Protein AF-A0A7W6JW46-F1 (afdb_monomer_lite)

Radius of gyration: 15.51 Å; chains: 1; bounding box: 46×37×37 Å

Sequence (138 aa):
MLVSMLMAMSGVAVADKTQLPVVSGYAKCVTTHLGALPDAPDDRQIPLHDASVACRGMSETSYAEGKLTLNGKRFPKAWWKEVRTLIDLADVELAREVMDAPGNVKAFDVKWELPDGTLVAVGDRYVPGTIRVRVVAA

Foldseek 3Di:
DDDDPPVPPAFFQDADPLLQLLLQQLLQQLQVQQFAAAQALVRSVVSSVVSNVVSVVVSVVCLVVQVRDDPPHRDDPVVVVSSVVRNVSLSVLSSVQSSPDHRGQRGWFWWWQDPVRDTDHRPDDDDRGGTGTHIDRD

Organism: NCBI:txid1268553

Structure (mmCIF, N/CA/C/O backbone):
data_AF-A0A7W6JW46-F1
#
_entry.id   AF-A0A7W6JW46-F1
#
loop_
_atom_site.group_PDB
_atom_site.id
_atom_site.type_symbol
_atom_site.label_atom_id
_atom_site.label_alt_id
_atom_site.label_comp_id
_atom_site.label_asym_id
_atom_site.label_entity_id
_atom_site.label_seq_id
_atom_site.pdbx_PDB_ins_code
_atom_site.Cartn_x
_atom_site.Cartn_y
_atom_site.Cartn_z
_atom_site.occupancy
_atom_site.B_iso_or_equiv
_atom_site.auth_seq_id
_atom_site.auth_comp_id
_atom_site.auth_asym_id
_atom_site.auth_atom_id
_atom_site.pdbx_PDB_model_num
ATOM 1 N N . MET A 1 1 ? 26.391 -23.955 11.944 1.00 38.47 1 MET A N 1
ATOM 2 C CA . MET A 1 1 ? 25.795 -22.606 12.008 1.00 38.47 1 MET A CA 1
ATOM 3 C C . MET A 1 1 ? 24.287 -22.771 11.987 1.00 38.47 1 MET A C 1
ATOM 5 O O . MET A 1 1 ? 23.735 -23.120 10.957 1.00 38.47 1 MET A O 1
ATOM 9 N N . LEU A 1 2 ? 23.655 -22.643 13.150 1.00 48.25 2 LEU A N 1
ATOM 10 C CA . LEU A 1 2 ? 22.204 -22.644 13.322 1.00 48.25 2 LEU A CA 1
ATOM 11 C C . LEU A 1 2 ? 21.801 -21.189 13.541 1.00 48.25 2 LEU A C 1
ATOM 13 O O . LEU A 1 2 ? 22.043 -20.658 14.620 1.00 48.25 2 LEU A O 1
ATOM 17 N N . VAL A 1 3 ? 21.235 -20.546 12.521 1.00 41.41 3 VAL A N 1
ATOM 18 C CA . VAL A 1 3 ? 20.478 -19.303 12.693 1.00 41.41 3 VAL A CA 1
ATOM 19 C C . VAL A 1 3 ? 19.199 -19.426 11.874 1.00 41.41 3 VAL A C 1
ATOM 21 O O . VAL A 1 3 ? 19.191 -19.291 10.657 1.00 41.41 3 VAL A O 1
ATOM 24 N N . SER A 1 4 ? 18.150 -19.756 12.622 1.00 35.66 4 SER A N 1
ATOM 25 C CA . SER A 1 4 ? 16.757 -19.363 12.448 1.00 35.66 4 SER A CA 1
ATOM 26 C C . SER A 1 4 ? 16.095 -19.627 11.097 1.00 35.66 4 SER A C 1
ATOM 28 O O . SER A 1 4 ? 15.977 -18.754 10.243 1.00 35.66 4 SER A O 1
ATOM 30 N N . MET A 1 5 ? 15.467 -20.803 11.028 1.00 34.06 5 MET A N 1
ATOM 31 C CA . MET A 1 5 ? 14.097 -20.927 10.530 1.00 34.06 5 MET A CA 1
ATOM 32 C C . MET A 1 5 ? 13.200 -19.879 11.222 1.00 34.06 5 MET A C 1
ATOM 34 O O . MET A 1 5 ? 12.521 -20.180 12.201 1.00 34.06 5 MET A O 1
ATOM 38 N N . LEU A 1 6 ? 13.178 -18.639 10.731 1.00 37.97 6 LEU A N 1
ATOM 39 C CA . LEU A 1 6 ? 11.917 -17.911 10.703 1.00 37.97 6 LEU A CA 1
ATOM 40 C C . LEU A 1 6 ? 11.144 -18.572 9.571 1.00 37.97 6 LEU A C 1
ATOM 42 O O . LEU A 1 6 ? 11.460 -18.368 8.400 1.00 37.97 6 LEU A O 1
ATOM 46 N N . MET A 1 7 ? 10.168 -19.412 9.910 1.00 37.00 7 MET A N 1
ATOM 47 C CA . MET A 1 7 ? 9.098 -19.677 8.961 1.00 37.00 7 MET A CA 1
ATOM 48 C C . MET A 1 7 ? 8.536 -18.310 8.587 1.00 37.00 7 MET A C 1
ATOM 50 O O . MET A 1 7 ? 7.912 -17.648 9.415 1.00 37.00 7 MET A O 1
ATOM 54 N N . ALA A 1 8 ? 8.864 -17.862 7.378 1.00 45.03 8 ALA A N 1
ATOM 55 C CA . ALA A 1 8 ? 8.277 -16.699 6.759 1.00 45.03 8 ALA A CA 1
ATOM 56 C C . ALA A 1 8 ? 6.770 -16.945 6.750 1.00 45.03 8 ALA A C 1
ATOM 58 O O . ALA A 1 8 ? 6.259 -17.695 5.916 1.00 45.03 8 ALA A O 1
ATOM 59 N N . MET A 1 9 ? 6.058 -16.379 7.726 1.00 52.56 9 MET A N 1
ATOM 60 C CA . MET A 1 9 ? 4.621 -16.211 7.608 1.00 52.56 9 MET A CA 1
ATOM 61 C C . MET A 1 9 ? 4.423 -15.199 6.489 1.00 52.56 9 MET A C 1
ATOM 63 O O . MET A 1 9 ? 4.376 -13.999 6.713 1.00 52.56 9 MET A O 1
ATOM 67 N N . SER A 1 10 ? 4.436 -15.706 5.263 1.00 67.62 10 SER A N 1
ATOM 68 C CA . SER A 1 10 ? 4.138 -14.950 4.061 1.00 67.62 10 SER A CA 1
ATOM 69 C C . SER A 1 10 ? 2.675 -14.526 4.110 1.00 67.62 10 SER A C 1
ATOM 71 O O . SER A 1 10 ? 1.801 -15.376 4.321 1.00 67.62 10 SER A O 1
ATOM 73 N N . GLY A 1 11 ? 2.418 -13.255 3.855 1.00 74.44 11 GLY A N 1
ATOM 74 C CA . GLY A 1 11 ? 1.091 -12.671 3.816 1.00 74.44 11 GLY A CA 1
ATOM 75 C C . GLY A 1 11 ? 0.731 -11.834 5.042 1.00 74.44 11 GLY A C 1
ATOM 76 O O . GLY A 1 11 ? 1.344 -11.874 6.104 1.00 74.44 11 GLY A O 1
ATOM 77 N N . VAL A 1 12 ? -0.315 -11.048 4.856 1.00 82.75 12 VAL A N 1
ATOM 78 C CA . VAL A 1 12 ? -0.872 -10.066 5.771 1.00 82.75 12 VAL A CA 1
ATOM 79 C C . VAL A 1 12 ? -2.092 -10.687 6.446 1.00 82.75 12 VAL A C 1
ATOM 81 O O . VAL A 1 12 ? -3.088 -10.990 5.792 1.00 82.75 12 VAL A O 1
ATOM 84 N N . ALA A 1 13 ? -2.032 -10.902 7.759 1.00 82.31 13 ALA A N 1
ATOM 85 C CA . ALA A 1 13 ? -3.182 -11.377 8.523 1.00 82.31 13 ALA A CA 1
ATOM 86 C C . ALA A 1 13 ? -4.140 -10.216 8.789 1.00 82.31 13 ALA A C 1
ATOM 88 O O . ALA A 1 13 ? -3.855 -9.355 9.618 1.00 82.31 13 ALA A O 1
ATOM 89 N N . VAL A 1 14 ? -5.280 -10.193 8.101 1.00 77.81 14 VAL A N 1
ATOM 90 C CA . VAL A 1 14 ? -6.306 -9.171 8.327 1.00 77.81 14 VAL A CA 1
ATOM 91 C C . VAL A 1 14 ? -7.390 -9.773 9.207 1.00 77.81 14 VAL A C 1
ATOM 93 O O . VAL A 1 14 ? -7.909 -10.845 8.904 1.00 77.81 14 VAL A O 1
ATOM 96 N N . ALA A 1 15 ? -7.688 -9.108 10.325 1.00 73.69 15 ALA A N 1
ATOM 97 C CA . ALA A 1 15 ? -8.698 -9.551 11.287 1.00 73.69 15 ALA A CA 1
ATOM 98 C C . ALA A 1 15 ? -10.017 -8.780 11.122 1.00 73.69 15 ALA A C 1
ATOM 100 O O . ALA A 1 15 ? -11.098 -9.363 11.234 1.00 73.69 15 ALA A O 1
ATOM 101 N N . ASP A 1 16 ? -9.940 -7.489 10.787 1.00 81.75 16 ASP A N 1
ATOM 102 C CA . ASP A 1 16 ? -11.096 -6.614 10.608 1.00 81.75 16 ASP A CA 1
ATOM 103 C C . ASP A 1 16 ? -11.235 -6.170 9.144 1.00 81.75 16 ASP A C 1
ATOM 105 O O . ASP A 1 16 ? -10.369 -5.511 8.566 1.00 81.75 16 ASP A O 1
ATOM 109 N N . LYS A 1 17 ? -12.393 -6.474 8.548 1.00 80.12 17 LYS A N 1
ATOM 110 C CA . LYS A 1 17 ? -12.727 -6.117 7.162 1.00 80.12 17 LYS A CA 1
ATOM 111 C C . LYS A 1 17 ? -12.651 -4.617 6.873 1.00 80.12 17 LYS A C 1
ATOM 113 O O . LYS A 1 17 ? -12.516 -4.235 5.717 1.00 80.12 17 LYS A O 1
ATOM 118 N N . THR A 1 18 ? -12.785 -3.761 7.886 1.00 84.81 18 THR A N 1
ATOM 119 C CA . THR A 1 18 ? -12.706 -2.304 7.711 1.00 84.81 18 THR A CA 1
ATOM 120 C C . THR A 1 18 ? -11.282 -1.827 7.430 1.00 84.81 18 THR A C 1
ATOM 122 O O . THR A 1 18 ? -11.104 -0.742 6.882 1.00 84.81 18 THR A O 1
ATOM 125 N N . GLN A 1 19 ? -10.274 -2.643 7.751 1.00 87.25 19 GLN A N 1
ATOM 126 C CA . GLN A 1 19 ? -8.859 -2.362 7.505 1.00 87.25 19 GLN A CA 1
ATOM 127 C C . GLN A 1 19 ? -8.496 -2.605 6.034 1.00 87.25 19 GLN A C 1
ATOM 129 O O . GLN A 1 19 ? -7.669 -1.886 5.471 1.00 87.25 19 GLN A O 1
ATOM 134 N N . LEU A 1 20 ? -9.159 -3.573 5.387 1.00 83.00 20 LEU A N 1
ATOM 135 C CA . LEU A 1 20 ? -8.858 -3.980 4.014 1.00 83.00 20 LEU A CA 1
ATOM 136 C C . LEU A 1 20 ? -8.870 -2.837 2.999 1.00 83.00 20 LEU A C 1
ATOM 138 O O . LEU A 1 20 ? -7.909 -2.757 2.236 1.00 83.00 20 LEU A O 1
ATOM 142 N N . PRO A 1 21 ? -9.886 -1.953 2.935 1.00 85.31 21 PRO A N 1
ATOM 143 C CA . PRO A 1 21 ? -9.893 -0.883 1.944 1.00 85.31 21 PRO A CA 1
ATOM 144 C C . PRO A 1 21 ? -8.692 0.055 2.081 1.00 85.31 21 PRO A C 1
ATOM 146 O O . PRO A 1 21 ? -8.177 0.531 1.075 1.00 85.31 21 PRO A O 1
ATOM 149 N N . VAL A 1 22 ? -8.214 0.284 3.309 1.00 89.38 22 VAL A N 1
ATOM 150 C CA . VAL A 1 22 ? -7.054 1.146 3.557 1.00 89.38 22 VAL A CA 1
ATOM 151 C C . VAL A 1 22 ? -5.769 0.464 3.106 1.00 89.38 22 VAL A C 1
ATOM 153 O O . VAL A 1 22 ? -5.017 1.046 2.332 1.00 89.38 22 VAL A O 1
ATOM 156 N N . VAL A 1 23 ? -5.544 -0.784 3.523 1.00 89.69 23 VAL A N 1
ATOM 157 C CA . VAL A 1 23 ? -4.342 -1.548 3.142 1.00 89.69 23 VAL A CA 1
ATOM 158 C C . VAL A 1 23 ? -4.313 -1.805 1.629 1.00 89.69 23 VAL A C 1
ATOM 160 O O . VAL A 1 23 ? -3.272 -1.704 0.986 1.00 89.69 23 VAL A O 1
ATOM 163 N N . SER A 1 24 ? -5.469 -2.068 1.024 1.00 87.31 24 SER A N 1
ATOM 164 C CA . SER A 1 24 ? -5.573 -2.264 -0.423 1.00 87.31 24 SER A CA 1
ATOM 165 C C . SER A 1 24 ? -5.368 -0.964 -1.200 1.00 87.31 24 SER A C 1
ATOM 167 O O . SER A 1 24 ? -4.711 -0.959 -2.239 1.00 87.31 24 SER A O 1
ATOM 169 N N . GLY A 1 25 ? -5.915 0.148 -0.696 1.00 89.62 25 GLY A N 1
ATOM 170 C CA . GLY A 1 25 ? -5.691 1.478 -1.258 1.00 89.62 25 GLY A CA 1
ATOM 171 C C . GLY A 1 25 ? -4.222 1.886 -1.184 1.00 89.62 25 GLY A C 1
ATOM 172 O O . GLY A 1 25 ? -3.693 2.428 -2.152 1.00 89.62 25 GLY A O 1
ATOM 173 N N . TYR A 1 26 ? -3.549 1.546 -0.084 1.00 93.00 26 TYR A N 1
ATOM 174 C CA . TYR A 1 26 ? -2.108 1.700 0.070 1.00 93.00 26 TYR A CA 1
ATOM 175 C C . TYR A 1 26 ? -1.335 0.935 -1.015 1.00 93.00 26 TYR A C 1
ATOM 177 O O . TYR A 1 26 ? -0.601 1.548 -1.788 1.00 93.00 26 TYR A O 1
ATOM 185 N N . ALA A 1 27 ? -1.559 -0.376 -1.144 1.00 90.81 27 ALA A N 1
ATOM 186 C CA . ALA A 1 27 ? -0.864 -1.198 -2.135 1.00 90.81 27 ALA A CA 1
ATOM 187 C C . ALA A 1 27 ? -1.111 -0.724 -3.579 1.00 90.81 27 ALA A C 1
ATOM 189 O O . ALA A 1 27 ? -0.191 -0.676 -4.401 1.00 90.81 27 ALA A O 1
ATOM 190 N N . LYS A 1 28 ? -2.349 -0.311 -3.885 1.00 89.62 28 LYS A N 1
ATOM 191 C CA . LYS A 1 28 ? -2.697 0.277 -5.184 1.00 89.62 28 LYS A CA 1
ATOM 192 C C . LYS A 1 28 ? -1.991 1.612 -5.423 1.00 89.62 28 LYS A C 1
ATOM 194 O O . LYS A 1 28 ? -1.541 1.867 -6.536 1.00 89.62 28 LYS A O 1
ATOM 199 N N . CYS A 1 29 ? -1.879 2.461 -4.402 1.00 93.62 29 CYS A N 1
ATOM 200 C CA . CYS A 1 29 ? -1.128 3.710 -4.495 1.00 93.62 29 CYS A CA 1
ATOM 201 C C . CYS A 1 29 ? 0.338 3.442 -4.857 1.00 93.62 29 CYS A C 1
ATOM 203 O O . CYS A 1 29 ? 0.829 4.041 -5.813 1.00 93.62 29 CYS A O 1
ATOM 205 N N . VAL A 1 30 ? 0.997 2.508 -4.156 1.00 93.38 30 VAL A N 1
ATOM 206 C CA . VAL A 1 30 ? 2.417 2.177 -4.375 1.00 93.38 30 VAL A CA 1
ATOM 207 C C . VAL A 1 30 ? 2.648 1.698 -5.802 1.00 93.38 30 VAL A C 1
ATOM 209 O O . VAL A 1 30 ? 3.466 2.262 -6.518 1.00 93.38 30 VAL A O 1
ATOM 212 N N . THR A 1 31 ? 1.879 0.708 -6.249 1.00 89.62 31 THR A N 1
ATOM 213 C CA . THR A 1 31 ? 2.000 0.150 -7.606 1.00 89.62 31 THR A CA 1
ATOM 214 C C . THR A 1 31 ? 1.674 1.166 -8.703 1.00 89.62 31 THR A C 1
ATOM 216 O O . THR A 1 31 ? 2.325 1.172 -9.745 1.00 89.62 31 THR A O 1
ATOM 219 N N . THR A 1 32 ? 0.730 2.082 -8.455 1.00 90.75 32 THR A N 1
ATOM 220 C CA . THR A 1 32 ? 0.427 3.191 -9.377 1.00 90.75 32 THR A CA 1
ATOM 221 C C . THR A 1 32 ? 1.568 4.212 -9.439 1.00 90.75 32 THR A C 1
ATOM 223 O O . THR A 1 32 ? 1.884 4.691 -10.523 1.00 90.75 32 THR A O 1
ATOM 226 N N . HIS A 1 33 ? 2.182 4.556 -8.299 1.00 91.31 33 HIS A N 1
ATOM 227 C CA . HIS A 1 33 ? 3.343 5.457 -8.249 1.00 91.31 33 HIS A CA 1
ATOM 228 C C . HIS A 1 33 ? 4.580 4.841 -8.899 1.00 91.31 33 HIS A C 1
ATOM 230 O O . HIS A 1 33 ? 5.319 5.540 -9.586 1.00 91.31 33 HIS A O 1
ATOM 236 N N . LEU A 1 34 ? 4.788 3.542 -8.689 1.00 89.06 34 LEU A N 1
ATOM 237 C CA . LEU A 1 34 ? 5.911 2.800 -9.243 1.00 89.06 34 LEU A CA 1
ATOM 238 C C . LEU A 1 34 ? 5.835 2.718 -10.774 1.00 89.06 34 LEU A C 1
ATOM 240 O O . LEU A 1 34 ? 6.847 2.881 -11.449 1.00 89.06 34 LEU A O 1
ATOM 244 N N . GLY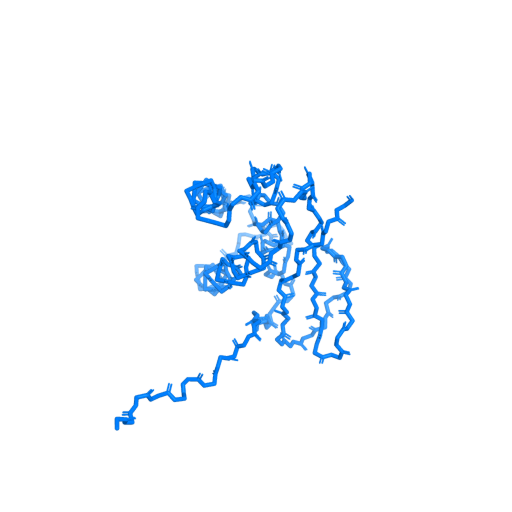 A 1 35 ? 4.635 2.508 -11.327 1.00 86.50 35 GLY A N 1
ATOM 245 C CA . GLY A 1 35 ? 4.420 2.464 -12.771 1.00 86.50 35 GLY A CA 1
ATOM 246 C C . GLY A 1 35 ? 5.130 1.279 -13.429 1.00 86.50 35 GLY A C 1
ATOM 247 O O . GLY A 1 35 ? 4.900 0.129 -13.057 1.00 86.50 35 GLY A O 1
ATOM 248 N N . ALA A 1 36 ? 5.965 1.559 -14.432 1.00 86.50 36 ALA A N 1
ATOM 249 C CA . ALA A 1 36 ? 6.737 0.536 -15.132 1.00 86.50 36 ALA A CA 1
ATOM 250 C C . ALA A 1 36 ? 8.003 0.167 -14.350 1.00 86.50 36 ALA A C 1
ATOM 252 O O . ALA A 1 36 ? 8.714 1.047 -13.862 1.00 86.50 36 ALA A O 1
ATOM 253 N N . LEU A 1 37 ? 8.323 -1.125 -14.294 1.00 82.94 37 LEU A N 1
ATOM 254 C CA . LEU A 1 37 ? 9.554 -1.575 -13.661 1.00 82.94 37 LEU A CA 1
ATOM 255 C C . LEU A 1 37 ? 10.778 -1.355 -14.546 1.00 82.94 37 LEU A C 1
ATOM 257 O O . LEU A 1 37 ? 10.729 -1.613 -15.750 1.00 82.94 37 LEU A O 1
ATOM 261 N N . PRO A 1 38 ? 11.906 -0.965 -13.934 1.00 84.94 38 PRO A N 1
ATOM 262 C CA . PRO A 1 38 ? 13.222 -1.223 -14.489 1.00 84.94 38 PRO A CA 1
ATOM 263 C C . PRO A 1 38 ? 13.453 -2.720 -14.728 1.00 84.94 38 PRO A C 1
ATOM 265 O O . PRO A 1 38 ? 13.078 -3.566 -13.905 1.00 84.94 38 PRO A O 1
ATOM 268 N N . ASP A 1 39 ? 14.149 -3.035 -15.823 1.00 85.62 39 ASP A N 1
ATOM 269 C CA . ASP A 1 39 ?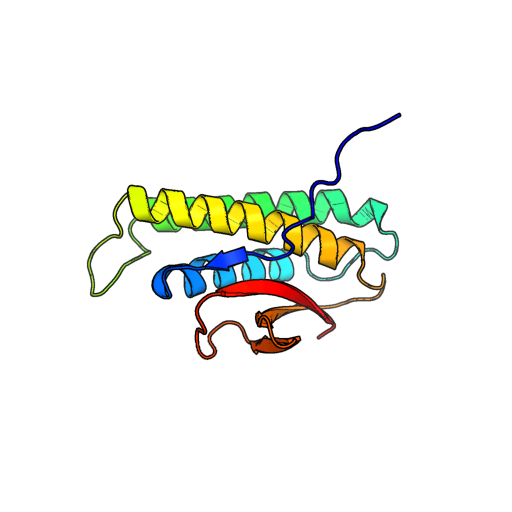 14.468 -4.418 -16.169 1.00 85.62 39 ASP A CA 1
ATOM 270 C C . ASP A 1 39 ? 15.312 -5.093 -15.074 1.00 85.62 39 ASP A C 1
ATOM 272 O O . ASP A 1 39 ? 15.007 -6.209 -14.639 1.00 85.62 39 ASP A O 1
ATOM 276 N N . ALA A 1 40 ? 16.336 -4.388 -14.583 1.00 86.06 40 ALA A N 1
ATOM 277 C CA . ALA A 1 40 ? 17.233 -4.864 -13.540 1.00 86.06 40 ALA A CA 1
ATOM 278 C C . ALA A 1 40 ? 16.570 -4.790 -12.148 1.00 86.06 40 ALA A C 1
ATOM 280 O O . ALA A 1 40 ? 16.104 -3.718 -11.761 1.00 86.06 40 ALA A O 1
ATOM 281 N N . PRO A 1 41 ? 16.551 -5.887 -11.362 1.00 85.19 41 PRO A N 1
ATOM 282 C CA . PRO A 1 41 ? 15.975 -5.891 -10.015 1.00 85.19 41 PRO A CA 1
ATOM 283 C C . PRO A 1 41 ? 16.575 -4.841 -9.074 1.00 85.19 41 PRO A C 1
ATOM 285 O O . PRO A 1 41 ? 15.840 -4.193 -8.333 1.00 85.19 41 PRO A O 1
ATOM 288 N N . ASP A 1 42 ? 17.889 -4.624 -9.133 1.00 86.75 42 ASP A N 1
ATOM 289 C CA . ASP A 1 42 ? 18.578 -3.671 -8.254 1.00 86.75 42 ASP A CA 1
ATOM 290 C C . ASP A 1 42 ? 18.111 -2.221 -8.469 1.00 86.75 42 ASP A C 1
ATOM 292 O O . ASP A 1 42 ? 18.029 -1.449 -7.513 1.00 86.75 42 ASP A O 1
ATOM 296 N N . ASP A 1 43 ? 17.682 -1.881 -9.688 1.00 89.62 43 ASP A N 1
ATOM 297 C CA . ASP A 1 43 ? 17.178 -0.548 -10.034 1.00 89.62 43 ASP A CA 1
ATOM 298 C C . ASP A 1 43 ? 15.746 -0.299 -9.520 1.00 89.62 43 ASP A C 1
ATOM 300 O O . ASP A 1 43 ? 15.250 0.827 -9.566 1.00 89.62 43 ASP A O 1
ATOM 304 N N . ARG A 1 44 ? 15.058 -1.331 -9.009 1.00 89.31 44 ARG A N 1
ATOM 305 C CA . ARG A 1 44 ? 13.665 -1.236 -8.534 1.00 89.31 44 ARG A CA 1
ATOM 306 C C . ARG A 1 44 ? 13.556 -0.742 -7.096 1.00 89.31 44 ARG A C 1
ATOM 308 O O . ARG A 1 44 ? 12.512 -0.215 -6.718 1.00 89.31 44 ARG A O 1
ATOM 315 N N . GLN A 1 45 ? 14.613 -0.895 -6.297 1.00 89.38 45 GLN A N 1
ATOM 316 C CA . GLN A 1 45 ? 14.559 -0.673 -4.847 1.00 89.38 45 GLN A CA 1
ATOM 317 C C . GLN A 1 45 ? 14.266 0.785 -4.478 1.00 89.38 45 GLN A C 1
ATOM 319 O O . GLN A 1 45 ? 13.413 1.037 -3.630 1.00 89.38 45 GLN A O 1
ATOM 324 N N . ILE A 1 46 ? 14.946 1.743 -5.119 1.00 90.81 46 ILE A N 1
ATOM 325 C CA . ILE A 1 46 ? 14.759 3.174 -4.835 1.00 90.81 46 ILE A CA 1
ATOM 326 C C . ILE A 1 46 ? 13.356 3.642 -5.262 1.00 90.81 46 ILE A C 1
ATOM 328 O O . ILE A 1 46 ? 12.641 4.160 -4.405 1.00 90.81 46 ILE A O 1
ATOM 332 N N . PRO A 1 47 ? 12.893 3.399 -6.509 1.00 91.38 47 PRO A N 1
ATOM 333 C CA . PRO A 1 47 ? 11.533 3.762 -6.913 1.00 91.38 47 PRO A CA 1
ATOM 334 C C . PRO A 1 47 ? 10.447 3.146 -6.026 1.00 91.38 47 PRO A C 1
ATOM 336 O O . PRO A 1 47 ? 9.474 3.814 -5.677 1.00 91.38 47 PRO A O 1
ATOM 339 N N . LEU A 1 48 ? 10.618 1.879 -5.636 1.00 92.94 48 LEU A N 1
ATOM 340 C CA . LEU A 1 48 ? 9.697 1.205 -4.729 1.00 92.94 48 LEU A CA 1
ATOM 341 C C . LEU A 1 48 ? 9.688 1.866 -3.345 1.00 92.94 48 LEU A C 1
ATOM 343 O O . LEU A 1 48 ? 8.615 2.119 -2.801 1.00 92.94 48 LEU A O 1
ATOM 347 N N . HIS A 1 49 ? 10.862 2.166 -2.785 1.00 94.19 49 HIS A N 1
ATOM 348 C CA . HIS A 1 49 ? 10.974 2.839 -1.494 1.00 94.19 49 HIS A CA 1
ATOM 349 C C . HIS A 1 49 ? 10.281 4.206 -1.506 1.00 94.19 49 HIS A C 1
ATOM 351 O O . HIS A 1 49 ? 9.465 4.489 -0.625 1.00 94.19 49 HIS A O 1
ATOM 357 N N . ASP A 1 50 ? 10.555 5.024 -2.523 1.00 95.06 50 ASP A N 1
ATOM 358 C CA . ASP A 1 50 ? 9.969 6.358 -2.666 1.00 95.06 50 ASP A CA 1
ATOM 359 C C . ASP A 1 50 ? 8.438 6.287 -2.792 1.00 95.06 50 ASP A C 1
ATOM 361 O O . ASP A 1 50 ? 7.716 7.042 -2.130 1.00 95.06 50 ASP A O 1
ATOM 365 N N . ALA A 1 51 ? 7.926 5.330 -3.576 1.00 95.25 51 ALA A N 1
ATOM 366 C CA . ALA A 1 51 ? 6.494 5.077 -3.709 1.00 95.25 51 ALA A CA 1
ATOM 367 C C . ALA A 1 51 ? 5.853 4.662 -2.370 1.00 95.25 51 ALA A C 1
ATOM 369 O O . ALA A 1 51 ? 4.827 5.229 -1.979 1.00 95.25 51 ALA A O 1
ATOM 370 N N . SER A 1 52 ? 6.466 3.727 -1.634 1.00 96.06 52 SER A N 1
ATOM 371 C CA . SER A 1 52 ? 6.000 3.307 -0.304 1.00 96.06 52 SER A CA 1
ATOM 372 C C . SER A 1 52 ? 5.967 4.473 0.688 1.00 96.06 52 SER A C 1
ATOM 374 O O . SER A 1 52 ? 4.958 4.681 1.369 1.00 96.06 52 SER A O 1
ATOM 376 N N . VAL A 1 53 ? 7.020 5.297 0.743 1.00 97.12 53 VAL A N 1
ATOM 377 C CA . VAL A 1 53 ? 7.082 6.473 1.630 1.00 97.12 53 VAL A CA 1
ATOM 378 C C . VAL A 1 53 ? 5.970 7.474 1.307 1.00 97.12 53 VAL A C 1
ATOM 380 O O . VAL A 1 53 ? 5.251 7.907 2.217 1.00 97.12 53 VAL A O 1
ATOM 383 N N . ALA A 1 54 ? 5.781 7.810 0.029 1.00 96.88 54 ALA A N 1
ATOM 384 C CA . ALA A 1 54 ? 4.749 8.751 -0.403 1.00 96.88 54 ALA A CA 1
ATOM 385 C C . ALA A 1 54 ? 3.337 8.253 -0.045 1.00 96.88 54 ALA A C 1
ATOM 387 O O . ALA A 1 54 ? 2.557 8.959 0.607 1.00 96.88 54 ALA A O 1
ATOM 388 N N . CYS A 1 55 ? 3.020 7.005 -0.395 1.00 97.06 55 CYS A N 1
ATOM 389 C CA . CYS A 1 55 ? 1.7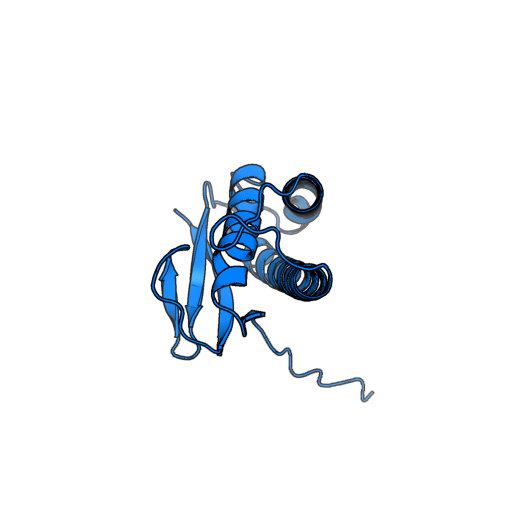04 6.410 -0.163 1.00 97.06 55 CYS A CA 1
ATOM 390 C C . CYS A 1 55 ? 1.402 6.182 1.322 1.00 97.06 55 CYS A C 1
ATOM 392 O O . CYS A 1 55 ? 0.252 6.318 1.767 1.00 97.06 55 CYS A O 1
ATOM 394 N N . ARG A 1 56 ? 2.431 5.902 2.126 1.00 97.00 56 ARG A N 1
ATOM 395 C CA . ARG A 1 56 ? 2.300 5.841 3.581 1.00 97.00 56 ARG A CA 1
ATOM 396 C C . ARG A 1 56 ? 1.963 7.221 4.129 1.00 97.00 56 ARG A C 1
ATOM 398 O O . ARG A 1 56 ? 0.982 7.347 4.856 1.00 97.00 56 ARG A O 1
ATOM 405 N N . GLY A 1 57 ? 2.687 8.262 3.717 1.00 96.75 57 GLY A N 1
ATOM 406 C CA . GLY A 1 57 ? 2.405 9.648 4.109 1.00 96.75 57 GLY A CA 1
ATOM 407 C C . GLY A 1 57 ? 0.970 10.089 3.793 1.00 96.75 57 GLY A C 1
ATOM 408 O O . GLY A 1 57 ? 0.314 10.726 4.625 1.00 96.75 57 GLY A O 1
ATOM 409 N N . MET A 1 58 ? 0.434 9.681 2.639 1.00 95.81 58 MET A N 1
ATOM 410 C CA . MET A 1 58 ? -0.968 9.924 2.276 1.00 95.81 58 MET A CA 1
ATOM 411 C C . MET A 1 58 ? -1.954 9.201 3.202 1.00 95.81 58 MET A C 1
ATOM 413 O O . MET A 1 58 ? -2.973 9.778 3.597 1.00 95.81 58 MET A O 1
ATOM 417 N N . SER A 1 59 ? -1.658 7.952 3.562 1.00 94.88 59 SER A N 1
ATOM 418 C CA . SER A 1 59 ? -2.505 7.137 4.441 1.00 94.88 59 SER A CA 1
ATOM 419 C C . SER A 1 59 ? -2.531 7.705 5.866 1.00 94.88 59 SER A C 1
ATOM 421 O O . SER A 1 59 ? -3.603 7.856 6.453 1.00 94.88 59 SER A O 1
ATOM 423 N N . GLU A 1 60 ? -1.370 8.122 6.382 1.00 96.31 60 GLU A N 1
ATOM 424 C CA . GLU A 1 60 ? -1.236 8.819 7.670 1.00 96.31 60 GLU A CA 1
ATOM 425 C C . GLU A 1 60 ? -2.016 10.130 7.700 1.00 96.31 60 GLU A C 1
ATOM 427 O O . GLU A 1 60 ? -2.791 10.374 8.626 1.00 96.31 60 GLU A O 1
ATOM 432 N N . THR A 1 61 ? -1.847 10.959 6.669 1.00 96.38 61 THR A N 1
ATOM 433 C CA . THR A 1 61 ? -2.559 12.236 6.547 1.00 96.38 61 THR A CA 1
ATOM 434 C C . THR A 1 61 ? -4.070 12.009 6.505 1.00 96.38 61 THR A C 1
ATOM 436 O O . THR A 1 61 ? -4.819 12.657 7.234 1.00 96.38 61 THR A O 1
ATOM 439 N N . SER A 1 62 ? -4.527 11.021 5.730 1.00 93.94 62 SER A N 1
ATOM 440 C CA . SER A 1 62 ? -5.950 10.679 5.621 1.00 93.94 62 SER A CA 1
ATOM 441 C C . SER A 1 62 ? -6.554 10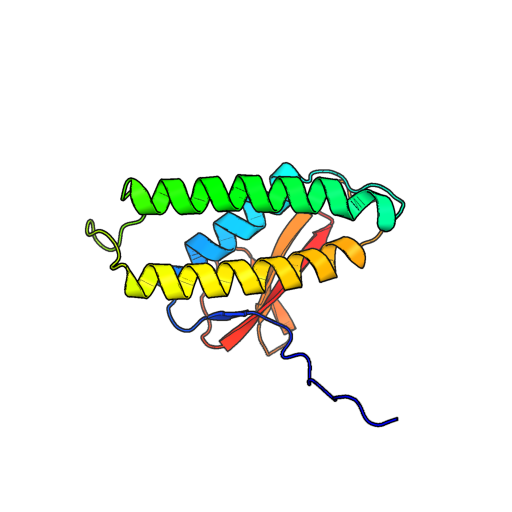.242 6.957 1.00 93.94 62 SER A C 1
ATOM 443 O O . SER A 1 62 ? -7.685 10.617 7.282 1.00 93.94 62 SER A O 1
ATOM 445 N N . TYR A 1 63 ? -5.808 9.479 7.759 1.00 94.94 63 TYR A N 1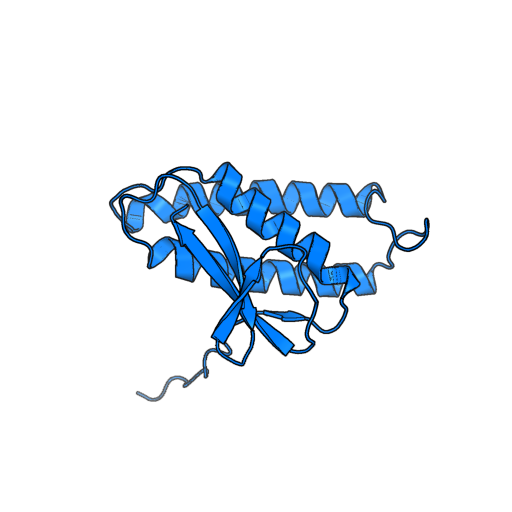
ATOM 446 C CA . TYR A 1 63 ? -6.225 9.130 9.112 1.00 94.94 63 TYR A CA 1
ATOM 447 C C . TYR A 1 63 ? -6.253 10.359 10.035 1.00 94.94 63 TYR A C 1
ATOM 449 O O . TYR A 1 63 ? -7.264 10.601 10.700 1.00 94.94 63 TYR A O 1
ATOM 457 N N . ALA A 1 64 ? -5.184 11.162 10.050 1.00 94.94 64 ALA A N 1
ATOM 458 C CA . ALA A 1 64 ? -5.045 12.325 10.929 1.00 94.94 64 ALA A CA 1
ATOM 459 C C . ALA A 1 64 ? -6.130 13.390 10.689 1.00 94.94 64 ALA A C 1
ATOM 461 O O . ALA A 1 64 ? -6.684 13.952 11.636 1.00 94.94 64 ALA A O 1
ATOM 462 N N . GLU A 1 65 ? -6.492 13.621 9.428 1.00 94.94 65 GLU A N 1
ATOM 463 C CA . GLU A 1 65 ? -7.558 14.549 9.033 1.00 94.94 65 GLU A CA 1
ATOM 464 C C . GLU A 1 65 ? -8.966 13.980 9.291 1.00 94.94 65 GLU A C 1
ATOM 466 O O . GLU A 1 65 ? -9.967 14.700 9.243 1.00 94.94 65 GLU A O 1
ATOM 471 N N . GLY A 1 66 ? -9.067 12.689 9.621 1.00 91.56 66 GLY A N 1
ATOM 472 C CA . GLY A 1 66 ? -10.333 12.002 9.849 1.00 91.56 66 GLY A CA 1
ATOM 473 C C . GLY A 1 66 ? -11.117 11.728 8.570 1.00 91.56 66 GLY A C 1
ATOM 474 O O . GLY A 1 66 ? -12.339 11.611 8.634 1.00 91.56 66 GLY A O 1
ATOM 475 N N . LYS A 1 67 ? -10.431 11.629 7.424 1.00 91.56 67 LYS A N 1
ATOM 476 C CA . LYS A 1 67 ? -11.028 11.211 6.145 1.00 91.56 67 LYS A CA 1
ATOM 477 C C . LYS A 1 67 ? -11.408 9.727 6.164 1.00 91.56 67 LYS A C 1
ATOM 479 O O . LYS A 1 67 ? -12.334 9.318 5.471 1.00 91.56 67 LYS A O 1
ATOM 484 N N . LEU A 1 68 ? -10.726 8.928 6.988 1.00 88.44 68 LEU A N 1
ATOM 485 C CA . LEU A 1 68 ? -11.074 7.530 7.237 1.00 88.44 68 LEU A CA 1
ATOM 486 C C . LEU A 1 68 ? -12.177 7.451 8.299 1.00 88.44 68 LEU A C 1
ATOM 488 O O . LEU A 1 68 ? -11.954 7.781 9.469 1.00 88.44 68 LEU A O 1
ATOM 492 N N . THR A 1 69 ? -13.370 7.010 7.896 1.00 86.56 69 THR A N 1
ATOM 493 C CA . THR A 1 69 ? -14.529 6.910 8.792 1.00 86.56 69 THR A CA 1
ATOM 494 C C . THR A 1 69 ? -15.268 5.583 8.644 1.00 86.56 69 THR A C 1
ATOM 496 O O . THR A 1 69 ? -15.302 4.990 7.567 1.00 86.56 69 THR A O 1
ATOM 499 N N . LEU A 1 70 ? -15.894 5.139 9.735 1.00 78.62 70 LEU A N 1
ATOM 500 C CA . LEU A 1 70 ? -16.860 4.043 9.765 1.00 78.62 70 LEU A CA 1
ATOM 501 C C . LEU A 1 70 ? -18.199 4.598 10.234 1.00 78.62 70 LEU A C 1
ATOM 503 O O . LEU A 1 70 ? -18.301 5.112 11.349 1.00 78.62 70 LEU A O 1
ATOM 507 N N . ASN A 1 71 ? -19.228 4.504 9.391 1.00 83.62 71 ASN A N 1
ATOM 508 C CA . ASN A 1 71 ? -20.565 5.028 9.691 1.00 83.62 71 ASN A CA 1
ATOM 509 C C . ASN A 1 71 ? -20.534 6.501 10.157 1.00 83.62 71 ASN A C 1
ATOM 511 O O . ASN A 1 71 ? -21.198 6.875 11.123 1.00 83.62 71 ASN A O 1
ATOM 515 N N . GLY A 1 72 ? -19.695 7.325 9.516 1.00 84.88 72 GLY A N 1
ATOM 516 C CA . GLY A 1 72 ? -19.539 8.750 9.828 1.00 84.88 72 GLY A CA 1
ATOM 517 C C . GLY A 1 72 ? -18.733 9.067 11.093 1.00 84.88 72 GLY A C 1
ATOM 518 O O . GLY A 1 72 ? -18.586 10.237 11.439 1.00 84.88 72 GLY A O 1
ATOM 519 N N . LYS A 1 73 ? -18.184 8.063 11.789 1.00 87.56 73 LYS A N 1
ATOM 520 C CA . LYS A 1 73 ? -17.306 8.258 12.953 1.00 87.56 73 LYS A CA 1
ATOM 521 C C . LYS A 1 73 ? -15.851 7.998 12.588 1.00 87.56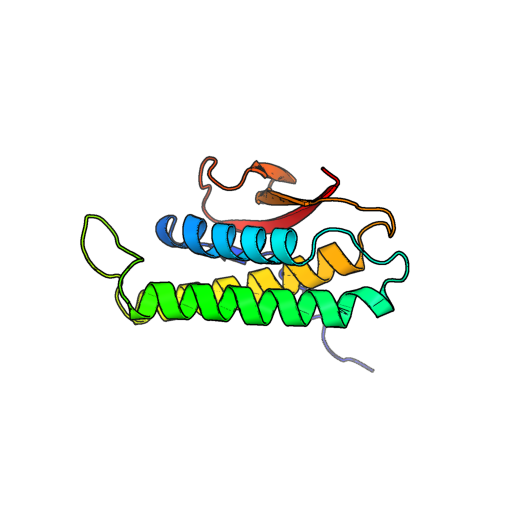 73 LYS A C 1
ATOM 523 O O . LYS A 1 73 ? -15.552 7.095 11.810 1.00 87.56 73 LYS A O 1
ATOM 528 N N . ARG A 1 74 ? -14.939 8.770 13.185 1.00 90.75 74 ARG A N 1
ATOM 529 C CA . ARG A 1 74 ? -13.493 8.538 13.066 1.00 90.75 74 ARG A CA 1
ATOM 530 C C . ARG A 1 74 ? -13.115 7.204 13.706 1.00 90.75 74 ARG A C 1
ATOM 532 O O . ARG A 1 74 ? -13.647 6.851 14.760 1.00 90.75 74 ARG A O 1
ATOM 539 N N . PHE A 1 75 ? -12.168 6.501 13.094 1.00 92.06 75 PHE A N 1
ATOM 540 C CA . PHE A 1 75 ? -11.584 5.311 13.703 1.00 92.06 75 PHE A CA 1
ATOM 541 C C . PHE A 1 75 ? -10.746 5.667 14.941 1.00 92.06 75 PHE A C 1
ATOM 543 O O . PHE A 1 75 ? -10.125 6.733 14.983 1.00 92.06 75 PHE A O 1
ATOM 550 N N . PRO A 1 76 ? -10.706 4.793 15.960 1.00 92.56 76 PRO A N 1
ATOM 551 C CA . PRO A 1 76 ? -9.878 5.009 17.137 1.00 92.56 76 PRO A CA 1
ATOM 552 C C . PRO A 1 76 ? -8.389 4.790 16.832 1.00 92.56 76 PRO A C 1
ATOM 554 O O . PRO A 1 76 ? -8.011 4.029 15.943 1.00 92.56 76 PRO A O 1
ATOM 557 N N . LYS A 1 77 ? -7.518 5.378 17.661 1.00 93.31 77 LYS A N 1
ATOM 558 C CA . LYS A 1 77 ? -6.054 5.248 17.531 1.00 93.31 77 LYS A CA 1
ATOM 559 C C . LYS A 1 77 ? -5.550 3.804 17.585 1.00 93.31 77 LYS A C 1
ATOM 561 O O . LYS A 1 77 ? -4.581 3.483 16.906 1.00 93.31 77 LYS A O 1
ATOM 566 N N . ALA A 1 78 ? -6.187 2.947 18.385 1.00 93.06 78 ALA A N 1
ATOM 567 C CA . ALA A 1 78 ? -5.831 1.530 18.467 1.00 93.06 78 ALA A CA 1
ATOM 568 C C . ALA A 1 78 ? -6.034 0.820 17.120 1.00 93.06 78 ALA A C 1
ATOM 570 O O . ALA A 1 78 ? -5.124 0.153 16.644 1.00 93.06 78 ALA A O 1
ATOM 571 N N . TRP A 1 79 ? -7.165 1.081 16.459 1.00 93.12 79 TRP A N 1
ATOM 572 C CA . TRP A 1 79 ? -7.446 0.559 15.124 1.00 93.12 79 TRP A CA 1
ATOM 573 C C . TRP A 1 79 ? -6.414 1.046 14.100 1.00 93.12 79 TRP A C 1
ATOM 575 O O . TRP A 1 79 ? -5.901 0.257 13.315 1.00 93.12 79 TRP A O 1
ATOM 585 N N . TRP A 1 80 ? -6.025 2.326 14.151 1.00 94.81 80 TRP A N 1
ATOM 586 C CA . TRP A 1 80 ? -4.979 2.835 13.256 1.00 94.81 80 TRP A CA 1
ATOM 587 C C . TRP A 1 80 ? -3.624 2.170 13.484 1.00 94.81 80 TRP A C 1
ATOM 589 O O . TRP A 1 80 ? -2.890 1.911 12.536 1.00 94.81 80 TRP A O 1
ATOM 599 N N . LYS A 1 81 ? -3.285 1.873 14.742 1.00 94.50 81 LYS A N 1
ATOM 600 C CA . LYS A 1 81 ? -2.051 1.154 15.067 1.00 94.50 81 LYS A CA 1
ATOM 601 C C . LYS A 1 81 ? -2.025 -0.224 14.401 1.00 94.50 81 LYS A C 1
ATOM 603 O O . LYS A 1 81 ? -0.989 -0.597 13.866 1.00 94.50 81 LYS A O 1
ATOM 608 N N . GLU A 1 82 ? -3.145 -0.941 14.405 1.00 92.56 82 GLU A N 1
ATOM 609 C CA . GLU A 1 82 ? -3.269 -2.228 13.713 1.00 92.56 82 GLU A CA 1
ATOM 610 C C . GLU A 1 82 ? -3.134 -2.059 12.197 1.00 92.56 82 GLU A C 1
ATOM 612 O O . GLU A 1 82 ? -2.343 -2.760 11.574 1.00 92.56 82 GLU A O 1
ATOM 617 N N . VAL A 1 83 ? -3.811 -1.068 11.608 1.00 92.62 83 VAL A N 1
ATOM 618 C CA . VAL A 1 83 ? -3.689 -0.769 10.170 1.00 92.62 83 VAL A CA 1
ATOM 619 C C . VAL A 1 83 ? -2.252 -0.444 9.770 1.00 92.62 83 VAL A C 1
ATOM 621 O O . VAL A 1 83 ? -1.795 -0.939 8.746 1.00 92.62 83 VAL A O 1
ATOM 624 N N . ARG A 1 84 ? -1.511 0.329 10.572 1.00 94.81 84 ARG A N 1
ATOM 625 C CA . ARG A 1 84 ? -0.084 0.599 10.327 1.00 94.81 84 ARG A CA 1
ATOM 626 C C . ARG A 1 84 ? 0.732 -0.685 10.246 1.00 94.81 84 ARG A C 1
ATOM 628 O O . ARG A 1 84 ? 1.511 -0.835 9.316 1.00 94.81 84 ARG A O 1
ATOM 635 N N . THR A 1 85 ? 0.505 -1.622 11.165 1.00 92.31 85 THR A N 1
ATOM 636 C CA . THR A 1 85 ? 1.162 -2.934 11.123 1.00 92.31 85 THR A CA 1
ATOM 637 C C . THR A 1 85 ? 0.798 -3.708 9.856 1.00 92.31 85 THR A C 1
ATOM 639 O O . THR A 1 85 ? 1.662 -4.341 9.260 1.00 92.31 85 THR A O 1
ATOM 642 N N . LEU A 1 86 ? -0.451 -3.633 9.392 1.00 91.38 86 LEU A N 1
ATOM 643 C CA . LEU A 1 86 ? -0.844 -4.266 8.129 1.00 91.38 86 LEU A CA 1
ATOM 644 C C . LEU A 1 86 ? -0.204 -3.593 6.909 1.00 91.38 86 LEU A C 1
ATOM 646 O O . LEU A 1 86 ? 0.158 -4.289 5.968 1.00 91.38 86 LEU A O 1
ATOM 650 N N . ILE A 1 87 ? -0.035 -2.268 6.929 1.00 93.81 87 ILE A N 1
ATOM 651 C CA . ILE A 1 87 ? 0.706 -1.523 5.900 1.00 93.81 87 ILE A CA 1
ATOM 652 C C . ILE A 1 87 ? 2.182 -1.947 5.898 1.00 93.81 87 ILE A C 1
ATOM 654 O O . ILE A 1 87 ? 2.718 -2.207 4.828 1.00 93.81 87 ILE A O 1
ATOM 658 N N . ASP A 1 88 ? 2.817 -2.096 7.068 1.00 93.38 88 ASP A N 1
ATOM 659 C CA . ASP A 1 88 ? 4.195 -2.604 7.182 1.00 93.38 88 ASP A CA 1
ATOM 660 C C . ASP A 1 88 ? 4.342 -4.002 6.560 1.00 93.38 88 ASP A C 1
ATOM 662 O O . ASP A 1 88 ? 5.291 -4.268 5.827 1.00 93.38 88 ASP A O 1
ATOM 666 N N . LEU A 1 89 ? 3.390 -4.900 6.825 1.00 91.31 89 LEU A N 1
ATOM 667 C CA . LEU A 1 89 ? 3.402 -6.248 6.251 1.00 91.31 89 LEU A CA 1
ATOM 668 C C . LEU A 1 89 ? 3.132 -6.228 4.741 1.00 91.31 89 LEU A C 1
ATOM 670 O O . LEU A 1 89 ? 3.785 -6.951 3.991 1.00 91.31 89 LEU A O 1
ATOM 674 N N . ALA A 1 90 ? 2.197 -5.391 4.287 1.00 90.12 90 ALA A N 1
ATOM 675 C CA . ALA A 1 90 ? 1.914 -5.219 2.867 1.00 90.12 90 ALA A CA 1
ATOM 676 C C . ALA A 1 90 ? 3.128 -4.659 2.113 1.00 90.12 90 ALA A C 1
ATOM 678 O O . ALA A 1 90 ? 3.372 -5.087 0.993 1.00 90.12 90 ALA A O 1
ATOM 679 N N . ASP A 1 91 ? 3.907 -3.764 2.727 1.00 91.81 91 ASP A N 1
ATOM 680 C CA . ASP A 1 91 ? 5.168 -3.255 2.174 1.00 91.81 91 ASP A CA 1
ATOM 681 C C . ASP A 1 91 ? 6.187 -4.365 1.929 1.00 91.81 91 ASP A C 1
ATOM 683 O O . ASP A 1 91 ? 6.786 -4.435 0.858 1.00 91.81 91 ASP A O 1
ATOM 687 N N . VAL A 1 92 ? 6.367 -5.255 2.907 1.00 91.44 92 VAL A N 1
ATOM 688 C CA . VAL A 1 92 ? 7.295 -6.385 2.780 1.00 91.44 92 VAL A CA 1
ATOM 689 C C . VAL A 1 92 ? 6.858 -7.325 1.654 1.00 91.44 92 VAL A C 1
ATOM 691 O O . VAL A 1 92 ? 7.684 -7.737 0.840 1.00 91.44 92 VAL A O 1
ATOM 694 N N . GLU A 1 93 ? 5.564 -7.643 1.576 1.00 89.00 93 GLU A N 1
ATOM 695 C CA . GLU A 1 93 ? 5.027 -8.499 0.512 1.00 89.00 93 GLU A CA 1
ATOM 696 C C . GLU A 1 93 ? 5.109 -7.831 -0.866 1.00 89.00 93 GLU A C 1
ATOM 698 O O . GLU A 1 93 ? 5.538 -8.468 -1.824 1.00 89.00 93 GLU A O 1
ATOM 703 N N . LEU A 1 94 ? 4.772 -6.542 -0.973 1.00 89.56 94 LEU A N 1
ATOM 704 C CA . LEU A 1 94 ? 4.917 -5.773 -2.211 1.00 89.56 94 LEU A CA 1
ATOM 705 C C . LEU A 1 94 ? 6.364 -5.750 -2.686 1.00 89.56 94 LEU A C 1
ATOM 707 O O . LEU A 1 94 ? 6.612 -5.968 -3.868 1.00 89.56 94 LEU A O 1
ATOM 711 N N . ALA A 1 95 ? 7.310 -5.515 -1.776 1.00 90.88 95 ALA A N 1
ATOM 712 C CA . ALA A 1 95 ? 8.722 -5.510 -2.116 1.00 90.88 95 ALA A CA 1
ATOM 713 C C . ALA A 1 95 ? 9.173 -6.859 -2.661 1.00 90.88 95 ALA A C 1
ATOM 715 O O . ALA A 1 95 ? 9.813 -6.909 -3.706 1.00 90.88 95 ALA A O 1
ATOM 716 N N . ARG A 1 96 ? 8.777 -7.954 -2.009 1.00 89.94 96 ARG A N 1
ATOM 717 C CA . ARG A 1 96 ? 9.058 -9.307 -2.494 1.00 89.94 96 ARG A CA 1
ATOM 718 C C . ARG A 1 96 ? 8.522 -9.513 -3.913 1.00 89.94 96 ARG A C 1
ATOM 720 O O . ARG A 1 96 ? 9.285 -9.853 -4.808 1.00 89.94 96 ARG A O 1
ATOM 727 N N . GLU A 1 97 ? 7.241 -9.231 -4.141 1.00 88.88 97 GLU A N 1
ATOM 728 C CA . GLU A 1 97 ? 6.611 -9.450 -5.450 1.00 88.88 97 GLU A CA 1
ATOM 729 C C . GLU A 1 97 ? 7.186 -8.546 -6.553 1.00 88.88 97 GLU A C 1
ATOM 731 O O . GLU A 1 97 ? 7.374 -8.996 -7.679 1.00 88.88 97 GLU A O 1
ATOM 736 N N . VAL A 1 98 ? 7.502 -7.283 -6.250 1.00 88.69 98 VAL A N 1
ATOM 737 C CA . VAL A 1 98 ? 8.115 -6.346 -7.207 1.00 88.69 98 VAL A CA 1
ATOM 738 C C . VAL A 1 98 ? 9.534 -6.769 -7.578 1.00 88.69 98 VAL A C 1
ATOM 740 O O . VAL A 1 98 ? 9.928 -6.654 -8.741 1.00 88.69 98 VAL A O 1
ATOM 743 N N . MET A 1 99 ? 10.313 -7.255 -6.614 1.00 89.38 99 MET A N 1
ATOM 744 C CA . MET A 1 99 ? 11.679 -7.715 -6.864 1.00 89.38 99 MET A CA 1
ATOM 745 C C . MET A 1 99 ? 11.698 -9.027 -7.659 1.00 89.38 99 MET A C 1
ATOM 747 O O . MET A 1 99 ? 12.545 -9.186 -8.537 1.00 89.38 99 MET A O 1
ATOM 751 N N . ASP A 1 100 ? 10.724 -9.908 -7.426 1.00 88.25 100 ASP A N 1
ATOM 752 C CA . ASP A 1 100 ? 10.579 -11.186 -8.136 1.00 88.25 100 ASP A CA 1
ATOM 753 C C . ASP A 1 100 ? 9.903 -11.045 -9.516 1.00 88.25 100 ASP A C 1
ATOM 755 O O . ASP A 1 100 ? 9.932 -11.972 -10.331 1.00 88.25 100 ASP A O 1
ATOM 759 N N . ALA A 1 101 ? 9.287 -9.895 -9.809 1.00 85.12 101 ALA A N 1
ATOM 760 C CA . ALA A 1 101 ? 8.583 -9.670 -11.066 1.00 85.12 101 ALA A CA 1
ATOM 761 C C . ALA A 1 101 ? 9.527 -9.678 -12.293 1.00 85.12 101 ALA A C 1
ATOM 763 O O . ALA A 1 101 ? 10.705 -9.310 -12.202 1.00 85.12 101 ALA A O 1
ATOM 764 N N . PRO A 1 102 ? 9.022 -10.030 -13.488 1.00 82.56 102 PRO A N 1
ATOM 765 C CA . PRO A 1 102 ? 9.753 -9.824 -14.735 1.00 82.56 102 PRO A CA 1
ATOM 766 C C . PRO A 1 102 ? 10.089 -8.340 -14.965 1.00 82.56 102 PRO A C 1
ATOM 768 O O . PRO A 1 102 ? 9.309 -7.454 -14.626 1.00 82.56 102 PRO A O 1
ATOM 771 N N . GLY A 1 103 ? 11.241 -8.059 -15.576 1.00 73.19 103 GLY A N 1
ATOM 772 C CA . GLY A 1 103 ? 11.730 -6.691 -15.808 1.00 73.19 103 GLY A CA 1
ATOM 773 C C . GLY A 1 103 ? 10.892 -5.830 -16.758 1.00 73.19 103 GLY A C 1
ATOM 774 O O . GLY A 1 103 ? 10.953 -4.610 -16.715 1.00 73.19 103 GLY A O 1
ATOM 775 N N . ASN A 1 104 ? 10.034 -6.452 -17.563 1.00 74.88 104 ASN A N 1
ATOM 776 C CA . ASN A 1 104 ? 9.263 -5.796 -18.614 1.00 74.88 104 ASN A CA 1
ATOM 777 C C . ASN A 1 104 ? 7.833 -5.410 -18.196 1.00 74.88 104 ASN A C 1
ATOM 779 O O . ASN A 1 104 ? 7.001 -5.119 -19.063 1.00 74.88 104 ASN A O 1
ATOM 783 N N . VAL A 1 105 ? 7.516 -5.430 -16.898 1.00 81.69 105 VAL A N 1
ATOM 784 C CA . VAL A 1 105 ? 6.171 -5.097 -16.418 1.00 81.69 105 VAL A CA 1
ATOM 785 C C . VAL A 1 105 ? 5.922 -3.594 -16.543 1.00 81.69 105 VAL A C 1
ATOM 787 O O . VAL A 1 105 ? 6.614 -2.773 -15.947 1.00 81.69 105 VAL A O 1
ATOM 790 N N . LYS A 1 106 ? 4.922 -3.231 -17.354 1.00 78.25 106 LYS A N 1
ATOM 791 C CA . LYS A 1 106 ? 4.556 -1.836 -17.664 1.00 78.25 106 LYS A CA 1
ATOM 792 C C . LYS A 1 106 ? 3.525 -1.252 -16.700 1.00 78.25 106 LYS A C 1
ATOM 794 O O . LYS A 1 106 ? 3.446 -0.035 -16.565 1.00 78.25 106 LYS A O 1
ATOM 799 N N . ALA A 1 107 ? 2.713 -2.115 -16.105 1.00 77.44 107 ALA A N 1
ATOM 800 C CA . ALA A 1 107 ? 1.644 -1.763 -15.192 1.00 77.44 107 ALA A CA 1
ATOM 801 C C . ALA A 1 107 ? 1.319 -2.960 -14.300 1.00 77.44 107 ALA A C 1
ATOM 803 O O . ALA A 1 107 ? 1.571 -4.114 -14.659 1.00 77.44 107 ALA A O 1
ATOM 804 N N . PHE A 1 108 ? 0.738 -2.659 -13.147 1.00 78.19 108 PHE A N 1
ATOM 805 C CA . PHE A 1 108 ? 0.468 -3.625 -12.104 1.00 78.19 108 PHE A CA 1
ATOM 806 C C . PHE A 1 108 ? -0.981 -3.581 -11.668 1.00 78.19 108 PHE A C 1
ATOM 808 O O . PHE A 1 108 ? -1.504 -2.514 -11.345 1.00 78.19 108 PHE A O 1
ATOM 815 N N . ASP A 1 109 ? -1.569 -4.761 -11.541 1.00 80.50 109 ASP A N 1
ATOM 816 C CA . ASP A 1 109 ? -2.759 -4.957 -10.737 1.00 80.50 109 ASP A CA 1
ATOM 817 C C . ASP A 1 109 ? -2.378 -5.562 -9.388 1.00 80.50 109 ASP A C 1
ATOM 819 O O . ASP A 1 109 ? -1.589 -6.506 -9.289 1.00 80.50 109 ASP A O 1
ATOM 823 N N . VAL A 1 110 ? -2.987 -5.024 -8.334 1.00 80.06 110 VAL A N 1
ATOM 824 C CA . VAL A 1 110 ? -2.892 -5.579 -6.986 1.00 80.06 110 VAL A CA 1
ATOM 825 C C . VAL A 1 110 ? -4.040 -6.554 -6.787 1.00 80.06 110 VAL A C 1
ATOM 827 O O . VAL A 1 110 ? -5.213 -6.186 -6.901 1.00 80.06 110 VAL A O 1
ATOM 830 N N . LYS A 1 111 ? -3.697 -7.795 -6.452 1.00 83.50 111 LYS A N 1
ATOM 831 C CA . LYS A 1 111 ? -4.650 -8.827 -6.047 1.00 83.50 111 LYS A CA 1
ATOM 832 C C . LYS A 1 111 ? -4.283 -9.355 -4.671 1.00 83.50 111 LYS A C 1
ATOM 834 O O . LYS A 1 111 ? -3.112 -9.396 -4.302 1.00 83.50 111 LYS A O 1
ATOM 839 N N . TRP A 1 112 ? -5.293 -9.770 -3.923 1.00 83.88 112 TRP A N 1
ATOM 840 C CA . TRP A 1 112 ? -5.099 -10.521 -2.692 1.00 83.88 112 TRP A CA 1
ATOM 841 C C . TRP A 1 112 ? -5.180 -12.007 -3.008 1.00 83.88 112 TRP A C 1
ATOM 843 O O . TRP A 1 112 ? -6.163 -12.460 -3.586 1.00 83.88 112 TRP A O 1
ATOM 853 N N . GLU A 1 113 ? -4.155 -12.763 -2.640 1.00 84.38 113 GLU A N 1
ATOM 854 C CA . GLU A 1 113 ? -4.189 -14.223 -2.673 1.00 84.38 113 GLU A CA 1
ATOM 855 C C . GLU A 1 113 ? -4.738 -14.736 -1.343 1.00 84.38 113 GLU A C 1
ATOM 857 O O . GLU A 1 113 ? -4.153 -14.484 -0.286 1.00 84.38 113 GLU A O 1
ATOM 862 N N . LEU A 1 114 ? -5.878 -15.421 -1.401 1.00 82.12 114 LEU A N 1
ATOM 863 C CA . LEU A 1 114 ? -6.499 -16.100 -0.268 1.00 82.12 114 LEU A CA 1
ATOM 864 C C . LEU A 1 114 ? -5.702 -17.361 0.123 1.00 82.12 114 LEU A C 1
ATOM 866 O O . LEU A 1 114 ? -4.921 -17.865 -0.684 1.00 82.12 114 LEU A O 1
ATOM 870 N N . PRO A 1 115 ? -5.917 -17.934 1.326 1.00 79.56 115 PRO A N 1
ATOM 871 C CA . PRO A 1 115 ? -5.210 -19.144 1.760 1.00 79.56 115 PRO A CA 1
ATOM 872 C C . PRO A 1 115 ? -5.365 -20.364 0.839 1.00 79.56 115 PRO A C 1
ATOM 874 O O . PRO A 1 115 ? -4.518 -21.252 0.856 1.00 79.56 115 PRO A O 1
ATOM 877 N N . ASP A 1 116 ? -6.443 -20.424 0.053 1.00 80.62 116 ASP A N 1
ATOM 878 C CA . ASP A 1 116 ? -6.695 -21.478 -0.937 1.00 80.62 116 ASP A CA 1
ATOM 879 C C . ASP A 1 116 ? -6.024 -21.211 -2.302 1.00 80.62 116 ASP A C 1
ATOM 881 O O . ASP A 1 116 ? -6.187 -21.998 -3.233 1.00 80.62 116 ASP A O 1
ATOM 885 N N . GLY A 1 117 ? -5.261 -20.118 -2.421 1.00 82.06 117 GLY A N 1
ATOM 886 C CA . GLY A 1 117 ? -4.588 -19.675 -3.643 1.00 82.06 117 GLY A CA 1
ATOM 887 C C . GLY A 1 117 ? -5.455 -18.812 -4.564 1.00 82.06 117 GLY A C 1
ATOM 888 O O . GLY A 1 117 ? -4.979 -18.359 -5.606 1.00 82.06 117 GLY A O 1
ATOM 889 N N . THR A 1 118 ? -6.718 -18.557 -4.214 1.00 83.56 118 THR A N 1
ATOM 890 C CA . THR A 1 118 ? -7.613 -17.731 -5.032 1.00 83.56 118 THR A CA 1
ATOM 891 C C . THR A 1 118 ? -7.143 -16.282 -5.051 1.00 83.56 118 THR A C 1
ATOM 893 O O . THR A 1 118 ? -6.946 -15.673 -4.003 1.00 83.56 118 THR A O 1
ATOM 896 N N . LEU A 1 119 ? -7.036 -15.696 -6.245 1.00 82.25 119 LEU A N 1
ATOM 897 C CA . LEU A 1 119 ? -6.761 -14.271 -6.411 1.00 82.25 119 LEU A CA 1
ATOM 898 C C . LEU A 1 119 ? -8.068 -13.479 -6.458 1.00 82.25 119 LEU A C 1
ATOM 900 O O . LEU A 1 119 ? -8.890 -13.688 -7.351 1.00 82.25 119 LEU A O 1
ATOM 904 N N . VAL A 1 120 ? -8.228 -12.530 -5.542 1.00 79.69 120 VAL A N 1
ATOM 905 C CA . VAL A 1 120 ? -9.362 -11.599 -5.509 1.00 79.69 120 VAL A CA 1
ATOM 906 C C . VAL A 1 120 ? -8.885 -10.173 -5.758 1.00 79.69 120 VAL A C 1
ATOM 908 O O . VAL A 1 120 ? -7.809 -9.773 -5.302 1.00 79.69 120 VAL A O 1
ATOM 911 N N . ALA A 1 121 ? -9.661 -9.399 -6.517 1.00 73.00 121 ALA A N 1
ATOM 912 C CA . ALA A 1 121 ? -9.319 -8.007 -6.762 1.00 73.00 121 ALA A CA 1
ATOM 913 C C . ALA A 1 121 ? -9.463 -7.185 -5.475 1.00 73.00 121 ALA A C 1
ATOM 915 O O . ALA A 1 121 ? -10.228 -7.515 -4.563 1.00 73.00 121 ALA A O 1
ATOM 916 N N . VAL A 1 122 ? -8.737 -6.071 -5.412 1.00 65.62 122 VAL A N 1
ATOM 917 C CA . VAL A 1 122 ? -8.919 -5.068 -4.362 1.00 65.62 122 VAL A CA 1
ATOM 918 C C . VAL A 1 122 ? -10.379 -4.593 -4.349 1.00 65.62 122 VAL A C 1
ATOM 920 O O . VAL A 1 122 ? -10.822 -3.919 -5.276 1.00 65.62 122 VAL A O 1
ATOM 923 N N . GLY A 1 123 ? -11.111 -4.924 -3.280 1.00 61.38 123 GLY A N 1
ATOM 924 C CA . GLY A 1 123 ? -12.519 -4.547 -3.087 1.00 61.38 123 GLY A CA 1
ATOM 925 C C . GLY A 1 123 ? -13.519 -5.706 -3.159 1.00 61.38 123 GLY A C 1
ATOM 926 O O . GLY A 1 123 ? -14.663 -5.526 -2.741 1.00 61.38 123 GLY A O 1
ATOM 927 N N . ASP A 1 124 ? -13.094 -6.888 -3.612 1.00 57.56 124 ASP A N 1
ATOM 928 C CA . ASP A 1 124 ? -13.926 -8.093 -3.594 1.00 57.56 124 ASP A CA 1
ATOM 929 C C . ASP A 1 124 ? -13.991 -8.733 -2.192 1.00 57.56 124 ASP A C 1
ATOM 931 O O . ASP A 1 124 ? -13.239 -8.377 -1.283 1.00 57.56 124 ASP A O 1
ATOM 935 N N . ARG A 1 125 ? -14.957 -9.648 -2.001 1.00 54.47 125 ARG A N 1
ATOM 936 C CA . ARG A 1 125 ? -15.315 -10.321 -0.732 1.00 54.47 125 ARG A CA 1
ATOM 937 C C . ARG A 1 125 ? -14.125 -10.542 0.217 1.00 54.47 125 ARG A C 1
ATOM 939 O O . ARG A 1 125 ? -13.203 -11.288 -0.090 1.00 54.47 125 ARG A O 1
ATOM 946 N N . TYR A 1 126 ? -14.232 -9.999 1.432 1.00 61.53 126 TYR A N 1
ATOM 947 C CA . TYR A 1 126 ? -13.332 -10.343 2.531 1.00 61.53 126 TYR A CA 1
ATOM 948 C C . TYR A 1 126 ? -13.567 -11.773 3.010 1.00 61.53 126 TYR A C 1
ATOM 950 O O . TYR A 1 126 ? -14.686 -12.124 3.398 1.00 61.53 126 TYR A O 1
ATOM 958 N N . VAL A 1 127 ? -12.490 -12.548 3.067 1.00 60.59 127 VAL A N 1
ATOM 959 C CA . VAL A 1 127 ? -12.424 -13.808 3.803 1.00 60.59 127 VAL A CA 1
ATOM 960 C C . VAL A 1 127 ? -11.406 -13.615 4.931 1.00 60.59 127 VAL A C 1
ATOM 962 O O . VAL A 1 127 ? -10.262 -13.269 4.636 1.00 60.59 127 VAL A O 1
ATOM 965 N N . PRO A 1 128 ? -11.791 -13.789 6.209 1.00 63.22 128 PRO A N 1
ATOM 966 C CA . PRO A 1 128 ? -10.848 -13.712 7.321 1.00 63.22 128 PRO A CA 1
ATOM 967 C C . PRO A 1 128 ? -9.685 -14.693 7.138 1.00 63.22 128 PRO A C 1
ATOM 969 O O . PRO A 1 128 ? -9.916 -15.871 6.860 1.00 63.22 128 PRO A O 1
ATOM 972 N N . GLY A 1 129 ? -8.449 -14.223 7.309 1.00 69.44 129 GLY A N 1
ATOM 973 C CA . GLY A 1 129 ? -7.256 -15.054 7.153 1.00 69.44 129 GLY A CA 1
ATOM 974 C C . GLY A 1 129 ? -5.993 -14.272 6.794 1.00 69.44 129 GLY A C 1
ATOM 975 O O . GLY A 1 129 ? -5.989 -13.041 6.733 1.00 69.44 129 GLY A O 1
ATOM 976 N N . THR A 1 130 ? -4.909 -15.012 6.563 1.00 75.12 130 THR A N 1
ATOM 977 C CA . THR A 1 130 ? -3.652 -14.476 6.027 1.00 75.12 130 THR A CA 1
ATOM 978 C C . THR A 1 130 ? -3.749 -14.401 4.510 1.00 75.12 130 THR A C 1
ATOM 980 O O . THR A 1 130 ? -3.929 -15.428 3.861 1.00 75.12 130 THR A O 1
ATOM 983 N N . ILE A 1 131 ? -3.625 -13.198 3.954 1.00 77.00 131 ILE A N 1
ATOM 984 C CA . ILE A 1 131 ? -3.697 -12.946 2.510 1.00 77.00 131 ILE A CA 1
ATOM 985 C C . ILE A 1 131 ? -2.360 -12.428 1.992 1.00 77.00 131 ILE A C 1
ATOM 987 O O . ILE A 1 131 ? -1.740 -11.590 2.637 1.00 77.00 131 ILE A O 1
ATOM 991 N N . ARG A 1 132 ? -1.886 -12.878 0.831 1.00 81.00 132 ARG A N 1
ATOM 992 C CA . ARG A 1 132 ? -0.663 -12.308 0.233 1.00 81.00 132 ARG A CA 1
ATOM 993 C C . ARG A 1 132 ? -1.023 -11.192 -0.728 1.00 81.00 132 ARG A C 1
ATOM 995 O O . ARG A 1 132 ? -2.000 -11.305 -1.465 1.00 81.00 132 ARG A O 1
ATOM 1002 N N . VAL A 1 133 ? -0.223 -10.130 -0.738 1.00 82.00 133 VAL A N 1
ATOM 1003 C CA . VAL A 1 133 ? -0.269 -9.187 -1.854 1.00 82.00 133 VAL A CA 1
ATOM 1004 C C . VAL A 1 133 ? 0.344 -9.902 -3.046 1.00 82.00 133 VAL A C 1
ATOM 1006 O O . VAL A 1 133 ? 1.440 -10.438 -2.928 1.00 82.00 133 VAL A O 1
ATOM 1009 N N . ARG A 1 134 ? -0.357 -9.928 -4.175 1.00 81.50 134 ARG A N 1
ATOM 1010 C CA . ARG A 1 134 ? 0.187 -10.372 -5.454 1.00 81.50 134 ARG A CA 1
ATOM 1011 C C . ARG A 1 134 ? 0.127 -9.221 -6.427 1.00 81.50 134 ARG A C 1
ATOM 1013 O O . ARG A 1 134 ? -0.920 -8.602 -6.625 1.00 81.50 134 ARG A O 1
ATOM 1020 N N . VAL A 1 135 ? 1.276 -8.960 -7.022 1.00 75.38 135 VAL A N 1
ATOM 1021 C CA . VAL A 1 135 ? 1.433 -7.970 -8.068 1.00 75.38 135 VAL A CA 1
ATOM 1022 C C . VAL A 1 135 ? 1.417 -8.727 -9.388 1.00 75.38 135 VAL A C 1
ATOM 1024 O O . VAL A 1 135 ? 2.278 -9.568 -9.637 1.00 75.38 135 VAL A O 1
ATOM 1027 N N . VAL A 1 136 ? 0.404 -8.485 -10.215 1.00 77.06 136 VAL A N 1
ATOM 1028 C CA . VAL A 1 136 ? 0.284 -9.131 -11.527 1.00 77.06 136 VAL A CA 1
ATOM 1029 C C . VAL A 1 136 ? 0.479 -8.097 -12.622 1.00 77.06 136 VAL A C 1
ATOM 1031 O O . VAL A 1 136 ? 0.008 -6.968 -12.497 1.00 77.06 136 VAL A O 1
ATOM 1034 N N . ALA A 1 137 ? 1.191 -8.474 -13.683 1.00 75.69 137 ALA A N 1
ATOM 1035 C CA . ALA A 1 137 ? 1.285 -7.639 -14.871 1.00 75.69 137 ALA A CA 1
ATOM 1036 C C . ALA A 1 137 ? -0.126 -7.426 -15.439 1.00 75.69 137 ALA A C 1
ATOM 1038 O O . ALA A 1 137 ? -0.863 -8.403 -15.613 1.00 75.69 137 ALA A O 1
ATOM 1039 N N . ALA A 1 138 ? -0.486 -6.161 -15.657 1.00 70.50 138 ALA A N 1
ATOM 1040 C CA . ALA A 1 138 ? -1.751 -5.770 -16.274 1.00 70.50 138 ALA A CA 1
ATOM 1041 C C . ALA A 1 138 ? -1.696 -5.866 -17.806 1.00 70.50 138 ALA A C 1
ATOM 1043 O O . ALA A 1 138 ? -0.600 -5.646 -18.377 1.00 70.50 138 ALA A O 1
#

pLDDT: mean 82.66, std 14.09, range [34.06, 97.12]

Secondary structure (DSSP, 8-state):
----------SEEE--TTTHHHHHHHHHHHHHHH-SPPSSGGGGHHHHHHHHHHHHHHHHHHHHTT--EETTEEPPHHHHHHHHHHHHHHHHHHHHHHHHS-TT---EEEEEEPTTS-EEETTS---SEEEEEEEEE-